Protein AF-X1Q0L8-F1 (afdb_monomer_lite)

Foldseek 3Di:
DLLCQLLVCCVVVPKDWLVVCCVPRNVDPCSVVSLVVCVVVVQKDWDQDPPDRNGIIMHGDPSNVVVCVVVVND

Organism: NCBI:txid412755

Secondary structure (DSSP, 8-state):
-HHHHHHHHHHHS-SEEHHHHHHHT--STHHHHHHHHHHHTTSEEEEE-SS-TT-EEEEE-HHHHHHHHHTT--

Sequence (74 aa):
TTTMQIAVYLYENGPQHLRDIKKDVCPNDGAKTLLARLKAYGIVGRKKGSRHPWNTIWYLTATGQNYLAYRGII

InterPro domains:
  IPR036390 Winged helix DNA-binding domain superfamily [SSF46785] (3-68)

pLDDT: mean 86.1, std 9.46, range [58.97, 96.25]

Radius of gyration: 11.55 Å; chains: 1; bounding box: 31×28×24 Å

Structure (mmCIF, N/CA/C/O backbone):
data_AF-X1Q0L8-F1
#
_entry.id   AF-X1Q0L8-F1
#
loop_
_atom_site.group_PDB
_atom_site.id
_atom_site.type_symbol
_atom_site.label_atom_id
_atom_site.label_alt_id
_atom_site.label_comp_id
_atom_site.label_asym_id
_atom_site.label_entity_id
_atom_site.label_seq_id
_atom_site.pdbx_PDB_ins_code
_atom_site.Cartn_x
_atom_site.Cartn_y
_atom_site.Cartn_z
_atom_site.occupancy
_atom_site.B_iso_or_equiv
_atom_site.auth_seq_id
_atom_site.auth_comp_id
_atom_site.auth_asym_id
_atom_site.auth_atom_id
_atom_site.pdbx_PDB_model_num
ATOM 1 N N . THR A 1 1 ? -7.161 12.057 -2.596 1.00 58.97 1 THR A N 1
ATOM 2 C CA . THR A 1 1 ? -5.822 12.575 -2.962 1.00 58.97 1 THR A CA 1
ATOM 3 C C . THR A 1 1 ? -4.956 11.427 -3.442 1.00 58.97 1 THR A C 1
ATOM 5 O O . THR A 1 1 ? -5.110 10.315 -2.947 1.00 58.97 1 THR A O 1
ATOM 8 N N . THR A 1 2 ? -4.048 11.679 -4.386 1.00 62.62 2 THR A N 1
ATOM 9 C CA . THR A 1 2 ? -3.165 10.681 -5.030 1.00 62.62 2 THR A CA 1
ATOM 10 C C . THR A 1 2 ? -2.382 9.829 -4.020 1.00 62.62 2 THR A C 1
ATOM 12 O O . THR A 1 2 ? -2.111 8.657 -4.254 1.00 62.62 2 THR A O 1
ATOM 15 N N . THR A 1 3 ? -2.094 10.386 -2.837 1.00 66.31 3 THR A N 1
ATOM 16 C CA . THR A 1 3 ? -1.392 9.712 -1.733 1.00 66.31 3 THR A CA 1
ATOM 17 C C . THR A 1 3 ? -2.111 8.471 -1.204 1.00 66.31 3 THR A C 1
ATOM 19 O O . THR A 1 3 ? -1.437 7.547 -0.766 1.00 66.31 3 THR A O 1
ATOM 22 N N . MET A 1 4 ? -3.448 8.417 -1.252 1.00 80.62 4 MET A N 1
ATOM 23 C CA . MET A 1 4 ? -4.215 7.270 -0.737 1.00 80.62 4 MET A CA 1
ATOM 24 C C . MET A 1 4 ? -4.558 6.235 -1.807 1.00 80.62 4 MET A C 1
ATOM 26 O O . MET A 1 4 ? -4.939 5.124 -1.458 1.00 80.62 4 MET A O 1
ATOM 30 N N . GLN A 1 5 ? -4.360 6.549 -3.091 1.00 87.00 5 GLN A N 1
ATOM 31 C CA . GLN A 1 5 ? -4.670 5.615 -4.179 1.00 87.00 5 GLN A CA 1
ATOM 32 C C . GLN A 1 5 ? -3.846 4.328 -4.079 1.00 87.00 5 GLN A C 1
ATOM 34 O O . GLN A 1 5 ? -4.361 3.254 -4.348 1.00 87.00 5 GLN A O 1
ATOM 39 N N . ILE A 1 6 ? -2.596 4.413 -3.612 1.00 89.50 6 ILE A N 1
ATOM 40 C CA . ILE A 1 6 ? -1.7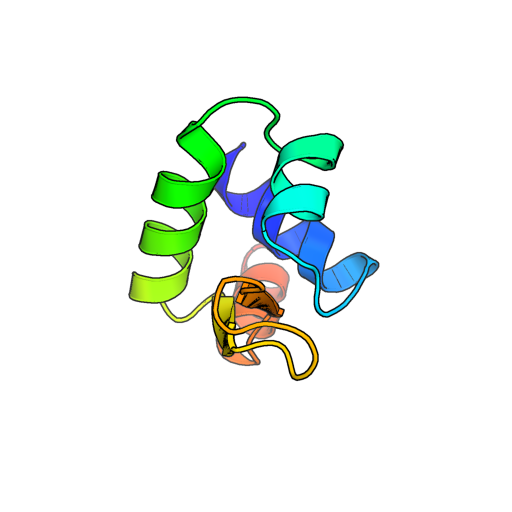52 3.228 -3.409 1.00 89.5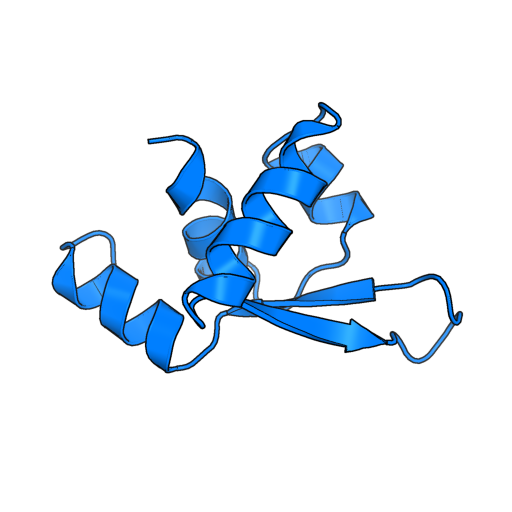0 6 ILE A CA 1
ATOM 41 C C . ILE A 1 6 ? -2.275 2.358 -2.257 1.00 89.50 6 ILE A C 1
ATOM 43 O O . ILE A 1 6 ? -2.251 1.137 -2.356 1.00 89.50 6 ILE A O 1
ATOM 47 N N . ALA A 1 7 ? -2.748 2.969 -1.167 1.00 91.12 7 ALA A N 1
ATOM 48 C CA . ALA A 1 7 ? -3.288 2.225 -0.030 1.00 91.12 7 ALA A CA 1
ATOM 49 C C . ALA A 1 7 ? -4.606 1.520 -0.395 1.00 91.12 7 ALA A C 1
ATOM 51 O O . ALA A 1 7 ? -4.768 0.351 -0.064 1.00 91.12 7 ALA A O 1
ATOM 52 N N . VAL A 1 8 ? -5.491 2.201 -1.132 1.00 91.69 8 VAL A N 1
ATOM 53 C CA . VAL A 1 8 ? -6.740 1.622 -1.661 1.00 91.69 8 VAL A CA 1
ATOM 54 C C . VAL A 1 8 ? -6.448 0.511 -2.667 1.00 91.69 8 VAL A C 1
ATOM 56 O O . VAL A 1 8 ? -6.963 -0.589 -2.530 1.00 91.69 8 VAL A O 1
ATOM 59 N N . TYR A 1 9 ? -5.530 0.735 -3.607 1.00 92.38 9 TYR A N 1
ATOM 60 C CA . TYR A 1 9 ? -5.129 -0.294 -4.566 1.00 92.38 9 TYR A CA 1
ATOM 61 C C . TYR A 1 9 ? -4.603 -1.561 -3.875 1.00 92.38 9 TYR A C 1
ATOM 63 O O . TYR A 1 9 ? -4.966 -2.669 -4.260 1.00 92.38 9 TYR A O 1
ATOM 71 N N . LEU A 1 10 ? -3.784 -1.412 -2.825 1.00 93.19 10 LEU A N 1
ATOM 72 C CA . LEU A 1 10 ? -3.285 -2.539 -2.026 1.00 93.19 10 LEU A CA 1
ATOM 73 C C . LEU A 1 10 ? -4.367 -3.200 -1.158 1.00 93.19 10 LEU A C 1
ATOM 75 O O . LEU A 1 10 ? -4.203 -4.360 -0.784 1.00 93.19 10 LEU A O 1
ATOM 79 N N . TYR A 1 11 ? -5.439 -2.484 -0.810 1.00 93.69 11 TYR A N 1
ATOM 80 C CA . TYR A 1 11 ? -6.610 -3.062 -0.151 1.00 93.69 11 TYR A CA 1
ATOM 81 C C . TYR A 1 11 ? -7.368 -3.982 -1.116 1.00 93.69 11 TYR A C 1
ATOM 83 O O . TYR A 1 11 ? -7.605 -5.142 -0.795 1.00 93.69 11 TYR A O 1
ATOM 91 N N . GLU A 1 12 ? -7.677 -3.485 -2.316 1.00 92.81 12 GLU A N 1
ATOM 92 C CA . GLU A 1 12 ? -8.484 -4.192 -3.320 1.00 92.81 12 GLU A CA 1
ATOM 93 C C . GLU A 1 12 ? -7.731 -5.349 -3.990 1.00 92.81 12 GLU A C 1
ATOM 95 O O . GLU A 1 12 ? -8.306 -6.401 -4.254 1.00 92.81 12 GLU A O 1
ATOM 100 N N . ASN A 1 13 ? -6.432 -5.173 -4.251 1.00 93.81 13 ASN A N 1
ATOM 101 C CA . ASN A 1 13 ? -5.616 -6.120 -5.022 1.00 93.81 13 ASN A CA 1
ATOM 102 C C . ASN A 1 13 ? -4.654 -6.938 -4.146 1.00 93.81 13 ASN A C 1
ATOM 104 O O . ASN A 1 13 ? -3.880 -7.751 -4.659 1.00 93.81 13 ASN A O 1
ATOM 108 N N . GLY A 1 14 ? -4.657 -6.712 -2.830 1.00 93.25 14 GLY A N 1
ATOM 109 C CA . GLY A 1 14 ? -3.739 -7.353 -1.894 1.00 93.25 14 GLY A CA 1
ATOM 110 C C . GLY A 1 14 ? -2.270 -6.929 -2.073 1.00 93.25 14 GLY A C 1
ATOM 111 O O . GLY A 1 14 ? -1.972 -5.848 -2.585 1.00 93.25 14 GLY A O 1
ATOM 112 N N . PRO A 1 15 ? -1.307 -7.751 -1.610 1.00 93.69 15 PRO A N 1
ATOM 113 C CA . PRO A 1 15 ? 0.119 -7.460 -1.749 1.00 93.69 15 PRO A CA 1
ATOM 114 C C . PRO A 1 15 ? 0.579 -7.421 -3.213 1.00 93.69 15 PRO A C 1
ATOM 116 O O . PRO A 1 15 ? 0.412 -8.399 -3.936 1.00 93.69 15 PRO A O 1
ATOM 119 N N . GLN A 1 16 ? 1.243 -6.339 -3.624 1.00 93.50 16 GLN A N 1
ATOM 120 C CA . GLN A 1 16 ? 1.628 -6.095 -5.021 1.00 93.50 16 GLN A CA 1
ATOM 121 C C . GLN A 1 16 ? 3.102 -5.715 -5.171 1.00 93.50 16 GLN A C 1
ATOM 123 O O . GLN A 1 16 ? 3.729 -5.168 -4.257 1.00 93.50 16 GLN A O 1
ATOM 128 N N . HIS A 1 17 ? 3.694 -5.992 -6.335 1.00 90.88 17 HIS A N 1
ATOM 129 C CA . HIS A 1 17 ? 5.065 -5.565 -6.609 1.00 90.88 17 HIS A CA 1
ATOM 130 C C . HIS A 1 17 ? 5.132 -4.065 -6.896 1.00 90.88 17 HIS A C 1
ATOM 132 O O . HIS A 1 17 ? 4.217 -3.473 -7.461 1.00 90.88 17 HIS A O 1
ATOM 138 N N . LEU A 1 18 ? 6.283 -3.449 -6.595 1.00 87.81 18 LEU A N 1
ATOM 139 C CA . LEU A 1 18 ? 6.521 -2.036 -6.922 1.00 87.81 18 LEU A CA 1
ATOM 140 C C . LEU A 1 18 ? 6.276 -1.722 -8.408 1.00 87.81 18 LEU A C 1
ATOM 142 O O . LEU A 1 18 ? 5.807 -0.634 -8.727 1.00 87.81 18 LEU A O 1
ATOM 146 N N . ARG A 1 19 ? 6.614 -2.653 -9.310 1.00 87.00 19 ARG A N 1
ATOM 147 C CA . ARG A 1 19 ? 6.415 -2.473 -10.755 1.00 87.00 19 ARG A CA 1
ATOM 148 C C . ARG A 1 19 ? 4.929 -2.392 -11.128 1.00 87.00 19 ARG A C 1
ATOM 150 O O . ARG A 1 19 ? 4.580 -1.581 -11.976 1.00 87.00 19 ARG A O 1
ATOM 157 N N . ASP A 1 20 ? 4.090 -3.188 -10.468 1.00 89.56 20 ASP A N 1
ATOM 158 C CA . ASP A 1 20 ? 2.663 -3.297 -10.771 1.00 89.56 20 ASP A CA 1
ATOM 159 C C . ASP A 1 20 ? 1.940 -2.060 -10.205 1.00 89.56 20 ASP A C 1
ATOM 161 O O . ASP A 1 20 ? 1.228 -1.372 -10.923 1.00 89.56 20 ASP A O 1
ATOM 165 N N . ILE A 1 21 ? 2.302 -1.631 -8.987 1.00 89.19 21 ILE A N 1
ATOM 166 C CA . ILE A 1 21 ? 1.827 -0.366 -8.390 1.00 89.19 21 ILE A CA 1
ATOM 167 C C . ILE A 1 21 ? 2.205 0.847 -9.250 1.00 89.19 21 ILE A C 1
ATOM 169 O O . ILE A 1 21 ? 1.406 1.768 -9.421 1.00 89.19 21 ILE A O 1
ATOM 173 N N . LYS A 1 22 ? 3.436 0.875 -9.782 1.00 87.56 22 LYS A N 1
ATOM 174 C CA . LYS A 1 22 ? 3.857 1.924 -10.716 1.00 87.56 22 LYS A CA 1
ATOM 175 C C . LYS A 1 22 ? 2.968 1.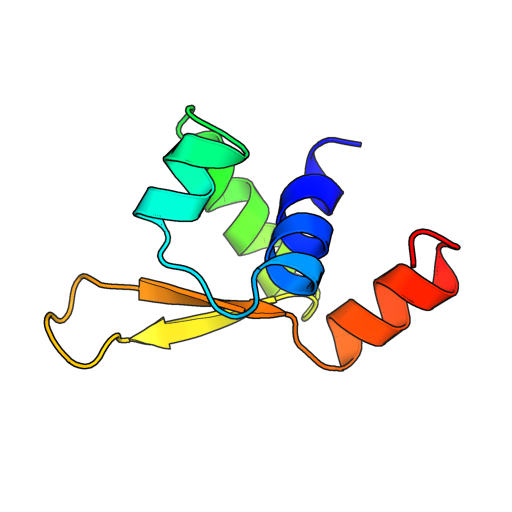910 -11.955 1.00 87.56 22 LYS A C 1
ATOM 177 O O . LYS A 1 22 ? 2.413 2.939 -12.299 1.00 87.56 22 LYS A O 1
ATOM 182 N N . LYS A 1 23 ? 2.802 0.755 -12.594 1.00 87.06 23 LYS A N 1
ATOM 183 C CA . LYS A 1 23 ? 2.007 0.632 -13.816 1.00 87.06 23 LYS A CA 1
ATOM 184 C C . LYS A 1 23 ? 0.550 1.075 -13.622 1.00 87.06 23 LYS A C 1
ATOM 186 O O . LYS A 1 23 ? 0.048 1.822 -14.454 1.00 87.06 23 LYS A O 1
ATOM 191 N N . ASP A 1 24 ? -0.082 0.651 -12.531 1.00 86.12 24 ASP A N 1
ATOM 192 C CA . ASP A 1 24 ? -1.538 0.744 -12.383 1.00 86.12 24 ASP A CA 1
ATOM 193 C C . ASP A 1 24 ? -2.003 1.999 -11.627 1.00 86.12 24 ASP A C 1
ATOM 195 O O . ASP A 1 24 ? -3.108 2.483 -11.858 1.00 86.12 24 ASP A O 1
ATOM 199 N N . VAL A 1 25 ? -1.175 2.549 -10.729 1.00 85.19 25 VAL A N 1
ATOM 200 C CA . VAL A 1 25 ? -1.578 3.658 -9.841 1.00 85.19 25 VAL A CA 1
ATOM 201 C C . VAL A 1 25 ? -0.798 4.938 -10.118 1.00 85.19 25 VAL A C 1
ATOM 203 O O . VAL A 1 25 ? -1.357 6.033 -10.105 1.00 85.19 25 VAL A O 1
ATOM 206 N N . CYS A 1 26 ? 0.517 4.830 -10.311 1.00 79.44 26 CYS A N 1
ATOM 207 C CA . CYS A 1 26 ? 1.388 5.993 -10.444 1.00 79.44 26 CYS A CA 1
ATOM 208 C C . CYS A 1 26 ? 2.545 5.684 -11.408 1.00 79.44 26 CYS A C 1
ATOM 210 O O . CYS A 1 26 ? 3.632 5.316 -10.948 1.00 79.44 26 CYS A O 1
ATOM 212 N N . PRO A 1 27 ? 2.332 5.836 -12.733 1.00 71.12 27 PRO A N 1
ATOM 213 C CA . PRO A 1 27 ? 3.315 5.459 -13.760 1.00 71.12 27 PRO A CA 1
ATOM 214 C C . PRO A 1 27 ? 4.618 6.264 -13.695 1.00 71.12 27 PRO A C 1
ATOM 216 O O . PRO A 1 27 ? 5.635 5.848 -14.245 1.00 71.12 27 PRO A O 1
ATOM 219 N N . ASN A 1 28 ? 4.622 7.374 -12.954 1.00 69.25 28 ASN A N 1
ATOM 220 C CA . ASN A 1 28 ? 5.787 8.226 -12.733 1.00 69.25 28 ASN A CA 1
ATOM 221 C C . ASN A 1 28 ? 6.628 7.765 -11.522 1.00 69.25 28 ASN A C 1
ATOM 223 O O . ASN A 1 28 ? 6.168 7.041 -10.636 1.00 69.25 28 ASN A O 1
ATOM 227 N N . ASP A 1 29 ? 7.864 8.264 -11.396 1.00 67.69 29 ASP A N 1
ATOM 228 C CA . ASP A 1 29 ? 8.752 7.932 -10.265 1.00 67.69 29 ASP A CA 1
ATOM 229 C C . ASP A 1 29 ? 8.236 8.350 -8.874 1.00 67.69 29 ASP A C 1
ATOM 231 O O . ASP A 1 29 ? 8.766 7.905 -7.850 1.00 67.69 29 ASP A O 1
AT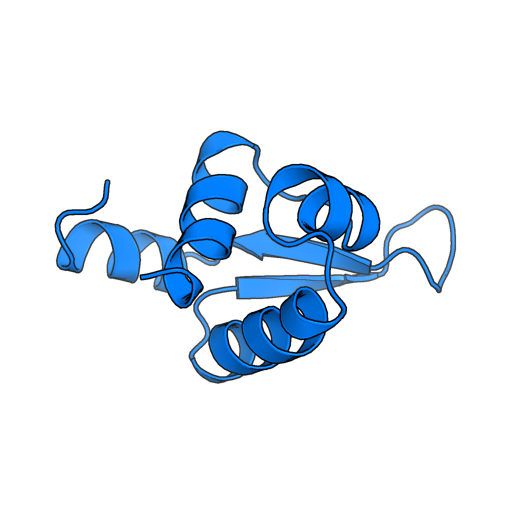OM 235 N N . GLY A 1 30 ? 7.136 9.106 -8.817 1.00 80.25 30 GLY A N 1
ATOM 236 C CA . GLY A 1 30 ? 6.441 9.483 -7.587 1.00 80.25 30 GLY A CA 1
ATOM 237 C C . GLY A 1 30 ? 5.950 8.302 -6.739 1.00 80.25 30 GLY A C 1
ATOM 238 O O . GLY A 1 30 ? 5.860 8.442 -5.518 1.00 80.25 30 GLY A O 1
ATOM 239 N N . ALA A 1 31 ? 5.719 7.120 -7.329 1.00 82.44 31 ALA A N 1
ATOM 240 C CA . ALA A 1 31 ? 5.264 5.934 -6.595 1.00 82.44 31 ALA A CA 1
ATOM 241 C C . ALA A 1 31 ? 6.216 5.543 -5.452 1.00 82.44 31 ALA A C 1
ATOM 243 O O . ALA A 1 31 ? 5.772 5.198 -4.358 1.00 82.44 31 ALA A O 1
ATOM 244 N N . LYS A 1 32 ? 7.538 5.642 -5.672 1.00 85.69 32 LYS A N 1
ATOM 245 C CA . LYS A 1 32 ? 8.543 5.324 -4.643 1.00 85.69 32 LYS A CA 1
ATOM 246 C C . LYS A 1 32 ? 8.459 6.291 -3.465 1.00 85.69 32 LYS A C 1
ATOM 248 O O . LYS A 1 32 ? 8.483 5.852 -2.318 1.00 85.69 32 LYS A O 1
ATOM 253 N N . THR A 1 33 ? 8.337 7.586 -3.745 1.00 88.25 33 THR A N 1
ATOM 254 C CA . THR A 1 33 ? 8.240 8.636 -2.722 1.00 88.25 33 THR A CA 1
ATOM 255 C C . THR A 1 33 ? 6.954 8.504 -1.911 1.00 88.25 33 THR A C 1
ATOM 257 O O . THR A 1 33 ? 6.981 8.617 -0.685 1.00 88.25 33 THR A O 1
ATOM 260 N N . LEU A 1 34 ? 5.831 8.210 -2.569 1.00 88.44 34 LEU A N 1
ATOM 261 C CA . LEU A 1 34 ? 4.548 7.996 -1.899 1.00 88.44 34 LEU A CA 1
ATOM 262 C C . LEU A 1 34 ? 4.568 6.735 -1.031 1.00 88.44 34 LEU A C 1
ATOM 264 O O . LEU A 1 34 ? 4.191 6.803 0.135 1.00 88.44 34 LEU A O 1
ATOM 268 N N . LEU A 1 35 ? 5.089 5.619 -1.545 1.00 90.31 35 LEU A N 1
ATOM 269 C CA . LEU A 1 35 ? 5.261 4.386 -0.773 1.00 90.31 35 LEU A CA 1
ATOM 270 C C . LEU A 1 35 ? 6.189 4.583 0.431 1.00 90.31 35 LEU A C 1
ATOM 272 O O . LEU A 1 35 ? 5.905 4.073 1.512 1.00 90.31 35 LEU A O 1
ATOM 276 N N . ALA A 1 36 ? 7.268 5.355 0.280 1.00 90.38 36 ALA A N 1
ATOM 277 C CA . ALA A 1 36 ? 8.154 5.695 1.390 1.00 90.38 36 ALA A CA 1
ATOM 278 C C . ALA A 1 36 ? 7.433 6.515 2.475 1.00 90.38 36 ALA A C 1
ATOM 280 O O . ALA A 1 36 ? 7.568 6.199 3.656 1.00 90.38 36 ALA A O 1
ATOM 281 N N . ARG A 1 37 ? 6.622 7.511 2.088 1.00 91.62 37 ARG A N 1
ATOM 282 C CA . ARG A 1 37 ? 5.802 8.300 3.024 1.00 91.62 37 ARG A CA 1
ATOM 283 C C . ARG A 1 37 ? 4.752 7.446 3.729 1.00 91.62 37 ARG A C 1
ATOM 285 O O . ARG A 1 37 ? 4.697 7.445 4.951 1.00 91.62 37 ARG A O 1
ATOM 292 N N . LEU A 1 38 ? 3.960 6.676 2.983 1.00 91.56 38 LEU A N 1
ATOM 293 C CA . LEU A 1 38 ? 2.945 5.779 3.549 1.00 91.56 38 LEU A CA 1
ATOM 294 C C . LEU A 1 38 ? 3.564 4.751 4.503 1.00 91.56 38 LEU A C 1
ATOM 296 O O . LEU A 1 38 ? 2.974 4.427 5.530 1.00 91.56 38 LEU A O 1
ATOM 300 N N . LYS A 1 39 ? 4.774 4.271 4.199 1.00 93.75 39 LYS A N 1
ATOM 301 C CA . LYS A 1 39 ? 5.524 3.380 5.084 1.00 93.75 39 LYS A CA 1
ATOM 302 C C . LYS A 1 39 ? 5.973 4.073 6.363 1.00 93.75 39 LYS A C 1
ATOM 304 O O . LYS A 1 39 ? 5.894 3.463 7.423 1.00 93.75 39 LYS A O 1
ATOM 309 N N . ALA A 1 40 ? 6.436 5.320 6.278 1.00 93.06 40 ALA A N 1
ATOM 310 C CA . ALA A 1 40 ? 6.808 6.104 7.455 1.00 93.06 40 ALA A CA 1
ATOM 311 C C . ALA A 1 40 ? 5.610 6.322 8.398 1.00 93.06 40 ALA A C 1
ATOM 313 O O . ALA A 1 40 ? 5.781 6.289 9.610 1.00 93.06 40 ALA A O 1
ATOM 314 N N . TYR A 1 41 ? 4.396 6.444 7.851 1.00 90.94 41 TYR A N 1
ATOM 315 C CA . TYR A 1 41 ? 3.149 6.481 8.626 1.00 90.94 41 TYR A CA 1
ATOM 316 C C . TYR A 1 41 ? 2.650 5.103 9.092 1.00 90.94 41 TYR A C 1
ATOM 318 O O . TYR A 1 41 ? 1.606 5.011 9.729 1.00 90.94 41 TYR A O 1
ATOM 326 N N . GLY A 1 42 ? 3.344 4.017 8.746 1.00 94.12 42 GLY A N 1
ATOM 327 C CA . GLY A 1 42 ? 2.925 2.657 9.076 1.00 94.12 42 GLY A CA 1
ATOM 328 C C . GLY A 1 42 ? 1.707 2.154 8.295 1.00 94.12 42 GLY A C 1
ATOM 329 O O . GLY A 1 42 ? 1.217 1.076 8.609 1.00 94.12 42 GLY A O 1
ATOM 330 N N . ILE A 1 43 ? 1.231 2.878 7.275 1.00 93.50 43 ILE A N 1
ATOM 331 C CA . ILE A 1 43 ? 0.052 2.516 6.464 1.00 93.50 43 ILE A CA 1
ATOM 332 C C . ILE A 1 43 ? 0.361 1.329 5.544 1.00 93.50 43 ILE A C 1
ATOM 334 O O . ILE A 1 43 ? -0.463 0.435 5.367 1.00 93.50 43 ILE A O 1
ATOM 338 N N . VAL A 1 44 ? 1.564 1.292 4.965 1.00 94.50 44 VAL A N 1
ATOM 339 C CA . VAL A 1 44 ? 2.007 0.192 4.093 1.00 94.50 44 VAL A CA 1
ATOM 340 C C . VAL A 1 44 ? 3.302 -0.425 4.599 1.00 94.50 44 VAL A C 1
ATOM 342 O O . VAL A 1 44 ? 4.177 0.251 5.139 1.00 94.50 44 VAL A O 1
ATOM 345 N N . GLY A 1 45 ? 3.444 -1.727 4.385 1.00 94.56 45 GLY A N 1
ATOM 346 C CA . GLY A 1 45 ? 4.663 -2.480 4.627 1.00 94.56 45 GLY A CA 1
ATOM 347 C C . GLY A 1 45 ? 5.350 -2.867 3.322 1.00 94.56 45 GLY A C 1
ATOM 348 O O . GLY A 1 45 ? 4.776 -2.772 2.237 1.00 94.56 45 GLY A O 1
ATOM 349 N N . ARG A 1 46 ? 6.600 -3.331 3.427 1.00 93.19 46 ARG A N 1
ATOM 350 C CA . ARG A 1 46 ? 7.320 -3.937 2.301 1.00 93.19 46 ARG A CA 1
ATOM 351 C C . ARG A 1 46 ? 8.082 -5.178 2.739 1.00 93.19 46 ARG A C 1
ATOM 353 O O . ARG A 1 46 ? 8.658 -5.189 3.824 1.00 93.19 46 ARG A O 1
ATOM 360 N N . LYS A 1 47 ? 8.169 -6.169 1.858 1.00 90.00 47 LYS A N 1
ATOM 361 C CA . LYS A 1 47 ? 9.001 -7.367 2.015 1.00 90.00 47 LYS A CA 1
ATOM 362 C C . LYS A 1 47 ? 9.784 -7.654 0.734 1.00 90.00 47 LYS A C 1
ATOM 364 O O . LYS A 1 47 ? 9.369 -7.260 -0.358 1.00 90.00 47 LYS A O 1
ATOM 369 N N . LYS A 1 48 ? 10.933 -8.324 0.861 1.00 84.38 48 LYS A N 1
ATOM 370 C CA . LYS A 1 48 ? 11.660 -8.845 -0.306 1.00 84.38 48 LYS A CA 1
ATOM 371 C C . LYS A 1 48 ? 10.869 -10.023 -0.881 1.00 84.38 48 LYS A C 1
ATOM 373 O O . LYS A 1 48 ? 10.437 -10.898 -0.137 1.00 84.38 48 LYS A O 1
ATOM 378 N N . GLY A 1 49 ? 10.639 -10.008 -2.186 1.00 75.25 49 GLY A N 1
ATOM 379 C CA . GLY A 1 49 ? 10.015 -11.102 -2.916 1.00 75.25 49 GLY A CA 1
ATOM 380 C C . GLY A 1 49 ? 10.959 -12.296 -3.016 1.00 75.25 49 GLY A C 1
ATOM 381 O O . GLY A 1 49 ? 12.175 -12.137 -3.065 1.00 75.25 49 GLY A O 1
ATOM 382 N N . SER A 1 50 ? 10.381 -13.492 -3.050 1.00 69.62 50 SER A N 1
ATOM 383 C CA . SER A 1 50 ? 11.104 -14.767 -2.985 1.00 69.62 50 SER A CA 1
ATOM 384 C C . SER A 1 50 ? 11.896 -15.103 -4.248 1.00 69.62 50 SER A C 1
ATOM 386 O O . SER A 1 50 ? 12.888 -15.814 -4.163 1.00 69.62 50 SER A O 1
ATOM 388 N N . ARG A 1 51 ? 11.479 -14.602 -5.420 1.00 68.50 51 ARG A N 1
ATOM 389 C CA . ARG A 1 51 ? 12.146 -14.937 -6.685 1.00 68.50 51 ARG A CA 1
ATOM 390 C C . ARG A 1 51 ? 13.458 -14.186 -6.875 1.00 68.50 51 ARG A C 1
ATOM 392 O O . ARG A 1 51 ? 14.444 -14.835 -7.192 1.00 68.50 51 ARG A O 1
ATOM 399 N N . HIS A 1 52 ? 13.499 -12.866 -6.676 1.00 65.19 52 HIS A N 1
ATOM 400 C CA . HIS A 1 52 ? 14.692 -12.042 -6.924 1.00 65.19 52 HIS A CA 1
ATOM 401 C C . HIS A 1 52 ? 14.841 -10.928 -5.866 1.00 65.19 52 HIS A C 1
ATOM 403 O O . HIS A 1 52 ? 13.833 -10.335 -5.470 1.00 65.19 52 HIS A O 1
ATOM 409 N N . PRO A 1 53 ? 16.071 -10.564 -5.448 1.00 61.28 53 PRO A N 1
ATOM 410 C CA . PRO A 1 53 ? 16.314 -9.607 -4.360 1.00 61.28 53 PRO A CA 1
ATOM 411 C C . PRO A 1 53 ? 15.859 -8.169 -4.657 1.00 61.28 53 PRO A C 1
ATOM 413 O O . PRO A 1 53 ? 15.614 -7.401 -3.726 1.00 61.28 53 PRO A O 1
ATOM 416 N N . TRP A 1 54 ? 15.695 -7.804 -5.931 1.00 68.00 54 TRP A N 1
ATOM 417 C CA . TRP A 1 54 ? 15.117 -6.521 -6.352 1.00 68.00 54 TRP A CA 1
ATOM 418 C C . TRP A 1 54 ? 13.584 -6.515 -6.374 1.00 68.00 54 TRP A C 1
ATOM 420 O O . TRP A 1 54 ? 12.967 -5.458 -6.521 1.00 68.00 54 TRP A O 1
ATOM 430 N N . ASN A 1 55 ? 12.942 -7.671 -6.198 1.00 78.31 55 ASN A N 1
ATOM 431 C CA . ASN A 1 55 ? 11.502 -7.799 -6.335 1.00 78.31 55 ASN A CA 1
ATOM 432 C C . ASN A 1 55 ? 10.800 -7.391 -5.031 1.00 78.31 55 ASN A C 1
ATOM 434 O O . ASN A 1 55 ? 10.441 -8.227 -4.214 1.00 78.31 55 ASN A O 1
ATOM 438 N N . THR A 1 56 ? 10.651 -6.089 -4.784 1.00 87.25 56 THR A N 1
ATOM 439 C CA . THR A 1 56 ? 10.001 -5.589 -3.559 1.00 87.25 56 THR A CA 1
ATOM 440 C C . THR A 1 56 ? 8.482 -5.713 -3.670 1.00 87.25 56 THR A C 1
ATOM 442 O O . THR A 1 56 ? 7.888 -5.144 -4.588 1.00 87.25 56 THR A O 1
ATOM 445 N N . ILE A 1 57 ? 7.872 -6.422 -2.719 1.00 91.12 57 ILE A N 1
ATOM 446 C CA . ILE A 1 57 ? 6.418 -6.539 -2.566 1.00 91.12 57 ILE A CA 1
ATOM 447 C C . ILE A 1 57 ? 5.977 -5.563 -1.482 1.00 91.12 57 ILE A C 1
ATOM 449 O O . ILE A 1 57 ? 6.549 -5.548 -0.390 1.00 91.12 57 ILE A O 1
ATOM 453 N N . TRP A 1 58 ? 4.956 -4.776 -1.778 1.00 93.81 58 TRP A N 1
ATOM 454 C CA . TRP A 1 58 ? 4.298 -3.867 -0.854 1.00 93.81 58 TRP A CA 1
ATOM 455 C C . TRP A 1 58 ? 2.937 -4.426 -0.466 1.00 93.81 58 TRP A C 1
ATOM 457 O O . TRP A 1 58 ? 2.310 -5.135 -1.245 1.00 93.81 58 TRP A O 1
ATOM 467 N N . TYR A 1 59 ? 2.503 -4.148 0.753 1.00 94.94 59 TYR A N 1
ATOM 468 C CA . TYR A 1 59 ? 1.232 -4.633 1.279 1.00 94.94 59 TYR A CA 1
ATOM 469 C C . TYR A 1 59 ? 0.622 -3.598 2.216 1.00 94.94 59 TYR A C 1
ATOM 471 O O . TYR A 1 59 ? 1.345 -2.807 2.828 1.00 94.94 59 TYR A O 1
ATOM 479 N N . LEU A 1 60 ? -0.702 -3.613 2.334 1.00 95.88 60 LEU A N 1
ATOM 480 C CA . LEU A 1 60 ? -1.415 -2.799 3.309 1.00 95.88 60 LEU A CA 1
ATOM 481 C C . LEU A 1 60 ? -1.255 -3.410 4.709 1.00 95.88 60 LEU A C 1
ATOM 483 O O . LEU A 1 60 ? -1.376 -4.623 4.876 1.00 95.88 60 LEU A O 1
ATOM 487 N N . THR A 1 61 ? -0.939 -2.591 5.711 1.00 96.25 61 THR A N 1
ATOM 488 C CA . THR A 1 61 ? -0.852 -3.049 7.108 1.00 96.25 61 THR A CA 1
ATOM 489 C C . THR A 1 61 ? -2.222 -2.979 7.786 1.00 96.25 61 THR A C 1
ATOM 491 O O . THR A 1 61 ? -3.130 -2.313 7.292 1.00 96.25 61 THR A O 1
ATOM 494 N N . ALA A 1 62 ? -2.355 -3.590 8.968 1.00 94.38 62 ALA A N 1
ATOM 495 C CA . ALA A 1 62 ? -3.541 -3.411 9.811 1.00 94.38 62 ALA A CA 1
ATOM 496 C C . ALA A 1 62 ? -3.777 -1.927 10.163 1.00 94.38 62 ALA A C 1
ATOM 498 O O . ALA A 1 62 ? -4.900 -1.436 10.096 1.00 94.38 62 ALA A O 1
ATOM 499 N N . THR A 1 63 ? -2.706 -1.178 10.452 1.00 93.94 63 THR A N 1
ATOM 500 C CA . THR A 1 63 ? -2.777 0.275 10.667 1.00 93.94 63 THR A CA 1
ATOM 501 C C . THR A 1 63 ? -3.312 0.996 9.434 1.00 93.94 63 THR A C 1
ATOM 503 O O . THR A 1 63 ? -4.141 1.890 9.560 1.00 93.94 63 THR A O 1
ATOM 506 N N . GLY A 1 64 ? -2.870 0.598 8.238 1.00 93.44 64 GLY A N 1
ATOM 507 C CA . GLY A 1 64 ? -3.358 1.157 6.985 1.00 93.44 64 GLY A CA 1
ATOM 508 C C . GLY A 1 64 ? -4.834 0.869 6.739 1.00 93.44 64 GLY A C 1
ATOM 509 O O . GLY A 1 64 ? -5.561 1.780 6.361 1.00 93.44 64 GLY A O 1
ATOM 510 N N . GLN A 1 65 ? -5.293 -0.353 7.012 1.00 93.00 65 GLN A N 1
ATOM 511 C CA . GLN A 1 65 ? -6.712 -0.714 6.925 1.00 93.00 65 GLN A CA 1
ATOM 512 C C . GLN A 1 65 ? -7.566 0.130 7.877 1.00 93.00 65 GLN A C 1
ATOM 514 O O . GLN A 1 65 ? -8.514 0.776 7.436 1.00 93.00 65 GLN A O 1
ATOM 519 N N . ASN A 1 66 ? -7.177 0.217 9.151 1.00 93.31 66 ASN A N 1
ATOM 520 C CA . ASN A 1 66 ? -7.879 1.043 10.138 1.00 93.31 66 ASN A CA 1
ATOM 521 C C . ASN A 1 66 ? -7.887 2.524 9.743 1.00 93.31 66 ASN A C 1
ATOM 523 O O . ASN A 1 66 ? -8.880 3.220 9.936 1.00 93.31 66 ASN A O 1
ATOM 527 N N . TYR A 1 67 ? -6.788 3.010 9.164 1.00 90.44 67 TYR A N 1
ATOM 528 C CA . TYR A 1 67 ? -6.685 4.382 8.685 1.00 90.44 67 TYR A CA 1
ATOM 529 C C . TYR A 1 67 ? -7.634 4.664 7.509 1.00 90.44 67 TYR A C 1
ATOM 531 O O . TYR A 1 67 ? -8.262 5.723 7.474 1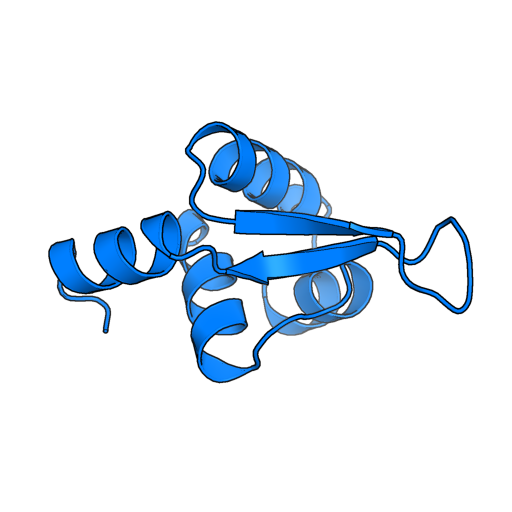.00 90.44 67 TYR A O 1
ATOM 539 N N . LEU A 1 68 ? -7.761 3.732 6.557 1.00 89.56 68 LEU A N 1
ATOM 540 C CA . LEU A 1 68 ? -8.710 3.858 5.447 1.00 89.56 68 LEU A CA 1
ATOM 541 C C . LEU A 1 68 ? -10.161 3.859 5.949 1.00 89.56 68 LEU A C 1
ATOM 543 O O . LEU A 1 68 ? -10.933 4.722 5.529 1.00 89.56 68 LEU A O 1
ATOM 547 N N . ALA A 1 69 ? -10.492 2.976 6.895 1.00 89.50 69 ALA A N 1
ATOM 548 C CA . ALA A 1 69 ? -11.819 2.909 7.509 1.00 89.50 69 ALA A CA 1
ATOM 549 C C . ALA A 1 69 ? -12.154 4.193 8.291 1.00 89.50 69 ALA A C 1
ATOM 551 O O . ALA A 1 69 ? -13.211 4.788 8.106 1.00 89.50 69 ALA A O 1
ATOM 552 N N . TYR A 1 70 ? -11.216 4.704 9.099 1.00 88.81 70 TYR A N 1
ATOM 553 C CA . TYR A 1 70 ? -11.386 5.964 9.840 1.00 88.81 70 TYR A CA 1
ATOM 554 C C . TYR A 1 70 ? -11.653 7.166 8.920 1.00 88.81 70 TYR A C 1
ATOM 556 O O . TYR A 1 70 ? -12.359 8.104 9.285 1.00 88.81 70 TYR A O 1
ATOM 564 N N . ARG A 1 71 ? -11.082 7.157 7.712 1.00 85.06 71 ARG A N 1
ATOM 565 C CA . ARG A 1 71 ? -11.267 8.214 6.710 1.00 85.06 71 ARG A CA 1
ATOM 566 C C . ARG A 1 71 ? -12.547 8.049 5.878 1.00 85.06 71 ARG A C 1
ATOM 568 O O . ARG A 1 71 ? -12.776 8.908 5.028 1.00 85.06 71 ARG A O 1
ATOM 575 N N . GLY A 1 72 ? -13.337 6.991 6.092 1.00 85.88 72 GLY A N 1
ATOM 576 C CA . GLY A 1 72 ? -14.530 6.668 5.299 1.00 85.88 72 GLY A CA 1
ATOM 577 C C . GLY A 1 72 ? -14.214 6.323 3.841 1.00 85.88 72 GLY A C 1
ATOM 578 O O . GLY A 1 72 ? -14.999 6.643 2.954 1.00 85.88 72 GLY A O 1
ATOM 579 N N . ILE A 1 73 ? -13.020 5.775 3.581 1.00 85.38 73 ILE A N 1
ATOM 580 C CA . ILE A 1 73 ? -12.572 5.390 2.232 1.00 85.38 73 ILE A CA 1
ATOM 581 C C . ILE A 1 73 ? -12.990 3.950 1.910 1.00 85.38 73 ILE A C 1
ATOM 583 O O . ILE A 1 73 ? -13.294 3.660 0.755 1.00 85.38 73 ILE A O 1
ATOM 587 N N . ILE A 1 74 ? -12.977 3.080 2.924 1.00 80.31 74 ILE A N 1
ATOM 588 C CA . ILE A 1 74 ? -13.471 1.697 2.894 1.00 80.31 74 ILE A CA 1
ATOM 589 C C . ILE A 1 74 ? -14.496 1.494 4.005 1.00 80.31 74 ILE A C 1
ATOM 591 O O . ILE A 1 74 ? -14.433 2.274 4.987 1.00 80.31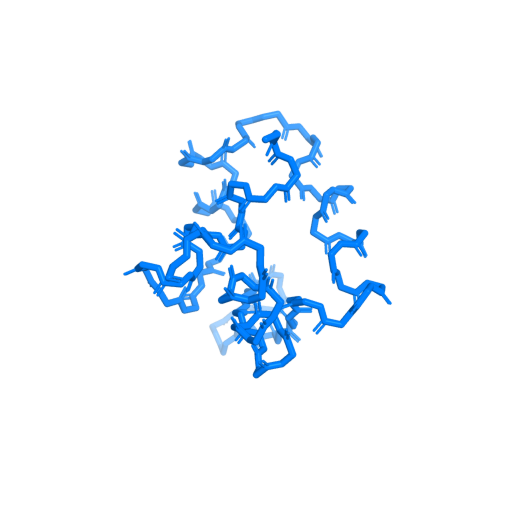 74 ILE A O 1
#